Protein AF-A0A6I5X1I8-F1 (afdb_monomer_lite)

Secondary structure (DSSP, 8-state):
--TTHHHHHHHHHHHHHHHHHHHHHHHHHTT--HHHHHHHHHHHHHHHHHHHHHHHT-SS-SS-HHHHHHHHHHHHHHHHHHHHHHHHHHHHHHTTS--HHHHHHHHHHHSS---HHHHHHHHHHHHHHHHHHHHHHHHHHHHHHSS----

Foldseek 3Di:
DPPVVVVVLVVLLVVLLVQLLVQLLVVVVVVDQLLVSQLVSNVSSLVSSVVVCVVPPQPDAPDDPVQLVVLSVVVCVVLSNVLSVQLRVQLVVLVVDPCVVVQVVCCVVPVDRDDSSSVSSVVSCVVRVVVSSVVSVVSCCCSGVVDPPPD

pLDDT: mean 83.46, std 15.43, range [32.34, 98.0]

Structure (mmCIF, N/CA/C/O backbone):
data_AF-A0A6I5X1I8-F1
#
_entry.id   AF-A0A6I5X1I8-F1
#
loop_
_atom_site.group_PDB
_atom_site.id
_atom_site.type_symbol
_atom_site.label_atom_id
_atom_site.label_alt_id
_atom_site.label_comp_id
_atom_site.label_asym_id
_atom_site.label_entity_id
_atom_site.label_seq_id
_atom_site.pdbx_PDB_ins_code
_atom_site.Cartn_x
_atom_site.Cartn_y
_atom_site.Cartn_z
_atom_site.occupancy
_atom_site.B_iso_or_equiv
_atom_site.auth_seq_id
_atom_site.auth_comp_id
_atom_site.auth_asym_id
_atom_site.auth_atom_id
_atom_site.pdbx_PDB_model_num
ATOM 1 N N . MET A 1 1 ? -9.952 15.234 17.870 1.00 49.00 1 MET A N 1
ATOM 2 C CA . MET A 1 1 ? -8.704 14.831 18.556 1.00 49.00 1 MET A CA 1
ATOM 3 C C . MET A 1 1 ? -8.036 16.069 19.120 1.00 49.00 1 MET A C 1
ATOM 5 O O . MET A 1 1 ? -7.927 17.035 18.386 1.00 49.00 1 MET A O 1
ATOM 9 N N . SER A 1 2 ? -7.560 16.071 20.373 1.00 43.44 2 SER A N 1
ATOM 10 C CA . SER A 1 2 ? -6.637 17.140 20.788 1.00 43.44 2 SER A CA 1
ATOM 11 C C . SER A 1 2 ? -5.445 17.157 19.821 1.00 43.44 2 SER A C 1
ATOM 13 O O . SER A 1 2 ? -4.984 16.087 19.419 1.00 43.44 2 SER A O 1
ATOM 15 N N . LEU A 1 3 ? -4.954 18.341 19.440 1.00 48.25 3 LEU A N 1
ATOM 16 C CA . LEU A 1 3 ? -3.858 18.544 18.472 1.00 48.25 3 LEU A CA 1
ATOM 17 C C . LEU A 1 3 ? -2.617 17.655 18.712 1.00 48.25 3 LEU A C 1
ATOM 19 O O . LEU A 1 3 ? -1.883 17.353 17.780 1.00 48.25 3 LEU A O 1
ATOM 23 N N . LEU A 1 4 ? -2.421 17.163 19.938 1.00 53.09 4 LEU A N 1
ATOM 24 C CA . LEU A 1 4 ? -1.350 16.241 20.338 1.00 53.09 4 LEU A CA 1
ATOM 25 C C . LEU A 1 4 ? -1.544 14.774 19.899 1.00 53.09 4 LEU A C 1
ATOM 27 O O . LEU A 1 4 ? -0.569 14.032 19.827 1.00 53.09 4 LEU A O 1
ATOM 31 N N . LYS A 1 5 ? -2.770 14.326 19.591 1.00 60.47 5 LYS A N 1
ATOM 32 C CA . LYS A 1 5 ? -3.053 12.934 19.179 1.00 60.47 5 LYS A CA 1
ATOM 33 C C . LYS A 1 5 ? -2.870 12.695 17.677 1.00 60.47 5 LYS A C 1
ATOM 35 O O . LYS A 1 5 ? -2.594 11.568 17.274 1.00 60.47 5 LYS A O 1
ATOM 40 N N . LEU A 1 6 ? -3.010 13.741 16.858 1.00 62.41 6 LEU A N 1
ATOM 41 C CA . LEU A 1 6 ? -2.833 13.691 15.399 1.00 62.41 6 LEU A CA 1
ATOM 42 C C . LEU A 1 6 ? -1.407 13.264 15.001 1.00 62.41 6 LEU A C 1
ATOM 44 O O . LEU A 1 6 ? -1.282 12.300 14.252 1.00 62.41 6 LEU A O 1
ATOM 48 N N . PRO A 1 7 ? -0.333 13.865 15.554 1.00 64.69 7 PRO A N 1
ATOM 49 C CA . PRO A 1 7 ? 1.040 13.457 15.257 1.00 64.69 7 PRO A CA 1
ATOM 50 C C . PRO A 1 7 ? 1.327 12.003 15.641 1.00 64.69 7 PRO A C 1
ATOM 52 O O . PRO A 1 7 ? 1.961 11.281 14.879 1.00 64.69 7 PRO A O 1
ATOM 55 N N . ALA A 1 8 ? 0.823 11.551 16.794 1.00 66.69 8 ALA A N 1
ATOM 56 C CA . ALA A 1 8 ? 0.998 10.173 17.249 1.00 66.69 8 ALA A CA 1
ATOM 57 C C . ALA A 1 8 ? 0.296 9.169 16.320 1.00 66.69 8 ALA A C 1
ATOM 59 O O . ALA A 1 8 ? 0.872 8.138 15.979 1.00 66.69 8 ALA A O 1
ATOM 60 N N . PHE A 1 9 ? -0.919 9.485 15.859 1.00 68.81 9 PHE A N 1
ATOM 61 C CA . PHE A 1 9 ? -1.633 8.659 14.885 1.00 68.81 9 PHE A CA 1
ATOM 62 C C . PHE A 1 9 ? -0.924 8.628 13.523 1.00 68.81 9 PHE A C 1
ATOM 64 O O . PHE A 1 9 ? -0.793 7.559 12.926 1.00 68.81 9 PHE A O 1
ATOM 71 N N . THR A 1 10 ? -0.433 9.775 13.047 1.00 73.06 10 THR A N 1
ATOM 72 C CA . THR A 1 10 ? 0.323 9.870 11.792 1.00 73.06 10 THR A CA 1
ATOM 73 C C . THR A 1 10 ? 1.620 9.070 11.860 1.00 73.06 10 THR A C 1
ATOM 75 O O . THR A 1 10 ? 1.916 8.325 10.932 1.00 73.06 10 THR A O 1
ATOM 78 N N . LEU A 1 11 ? 2.363 9.152 12.969 1.00 77.38 11 LEU A N 1
ATOM 79 C CA . LEU A 1 11 ? 3.586 8.371 13.178 1.00 77.38 11 LEU A CA 1
ATOM 80 C C . LEU A 1 11 ? 3.302 6.865 13.201 1.00 77.38 11 LEU A C 1
ATOM 82 O O . LEU A 1 11 ? 3.971 6.103 12.508 1.00 77.38 11 LEU A O 1
ATOM 86 N N . LEU A 1 12 ? 2.277 6.435 13.941 1.00 78.12 12 LEU A N 1
ATOM 87 C CA . LEU A 1 12 ? 1.870 5.027 13.992 1.00 78.12 12 LEU A CA 1
ATOM 88 C C . LEU A 1 12 ? 1.415 4.502 12.627 1.00 78.12 12 LEU A C 1
ATOM 90 O O . LEU A 1 12 ? 1.788 3.397 12.233 1.00 78.12 12 LEU A O 1
ATOM 94 N N . SER A 1 13 ? 0.655 5.307 11.887 1.00 78.38 13 SER A N 1
ATOM 95 C CA . SER A 1 13 ? 0.229 4.972 10.527 1.00 78.38 13 SER A CA 1
ATOM 96 C C . SER A 1 13 ? 1.410 4.940 9.557 1.00 78.38 13 SER A C 1
ATOM 98 O O . SER A 1 13 ? 1.442 4.084 8.680 1.00 78.38 13 SER A O 1
ATOM 100 N N . GLY A 1 14 ? 2.406 5.812 9.740 1.00 85.31 14 GLY A N 1
ATOM 101 C CA . GLY A 1 14 ? 3.651 5.804 8.974 1.00 85.31 14 GLY A CA 1
ATOM 102 C C . GLY A 1 14 ? 4.462 4.524 9.184 1.00 85.31 14 GLY A C 1
ATOM 103 O O . GLY A 1 14 ? 4.928 3.935 8.216 1.00 85.31 14 GLY A O 1
ATOM 104 N N . ILE A 1 15 ? 4.560 4.028 10.422 1.00 89.88 15 ILE A N 1
ATOM 105 C CA . ILE A 1 15 ? 5.209 2.736 10.708 1.00 89.88 15 ILE A CA 1
ATOM 106 C C . ILE A 1 15 ? 4.437 1.588 10.051 1.00 89.88 15 ILE A C 1
ATOM 108 O O . ILE A 1 15 ? 5.041 0.742 9.393 1.00 89.88 15 ILE A O 1
ATOM 112 N N . GLY A 1 16 ? 3.106 1.575 10.190 1.00 90.62 16 GLY A N 1
ATOM 113 C CA . GLY A 1 16 ? 2.255 0.593 9.516 1.00 90.62 16 GLY A CA 1
ATOM 114 C C . GLY A 1 16 ? 2.451 0.609 7.999 1.00 90.62 16 GLY A C 1
ATOM 115 O O . GLY A 1 16 ? 2.568 -0.445 7.382 1.00 90.62 16 GLY A O 1
ATOM 116 N N . TRP A 1 17 ? 2.575 1.798 7.409 1.00 90.12 17 TRP A N 1
ATOM 117 C CA . TRP A 1 17 ? 2.859 1.961 5.989 1.00 90.12 17 TRP A CA 1
ATOM 118 C C . TRP A 1 17 ? 4.235 1.422 5.591 1.00 90.12 17 TRP A C 1
ATOM 120 O O . TRP A 1 17 ? 4.330 0.712 4.598 1.00 90.12 17 TRP A O 1
ATOM 130 N N . CYS A 1 18 ? 5.287 1.669 6.375 1.00 93.00 18 CYS A N 1
ATOM 131 C CA . CYS A 1 18 ? 6.601 1.077 6.112 1.00 93.00 18 CYS A CA 1
ATOM 132 C C . CYS A 1 18 ? 6.547 -0.460 6.128 1.00 93.00 18 CYS A C 1
ATOM 134 O O . CYS A 1 18 ? 7.115 -1.101 5.246 1.00 93.00 18 CYS A O 1
ATOM 136 N N . ILE A 1 19 ? 5.833 -1.053 7.093 1.00 94.25 19 ILE A N 1
ATOM 137 C CA . ILE A 1 19 ? 5.628 -2.510 7.168 1.00 94.25 19 ILE A CA 1
ATOM 138 C C . ILE A 1 19 ? 4.896 -3.014 5.917 1.00 94.25 19 ILE A C 1
ATOM 140 O O . ILE A 1 19 ? 5.353 -3.962 5.278 1.00 94.25 19 ILE A O 1
ATOM 144 N N . ASP A 1 20 ? 3.794 -2.358 5.542 1.00 95.19 20 ASP A N 1
ATOM 145 C CA . ASP A 1 20 ? 3.022 -2.670 4.334 1.00 95.19 20 ASP A CA 1
ATOM 146 C C . ASP A 1 20 ? 3.902 -2.620 3.077 1.00 95.19 20 ASP A C 1
ATOM 148 O O . ASP A 1 20 ? 3.915 -3.547 2.270 1.00 95.19 20 ASP A O 1
ATOM 152 N N . PHE A 1 21 ? 4.684 -1.554 2.928 1.00 95.00 21 PHE A N 1
ATOM 153 C CA . PHE A 1 21 ? 5.508 -1.311 1.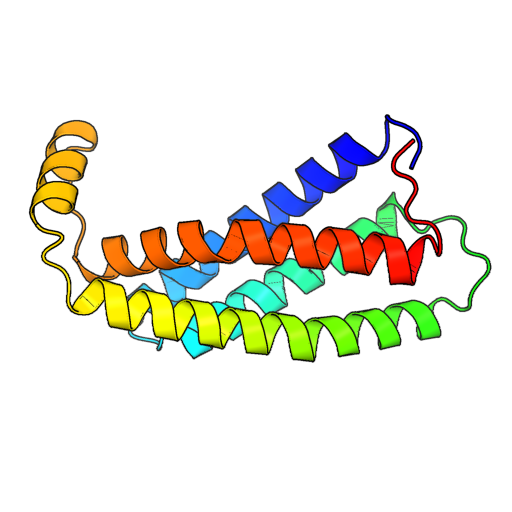751 1.00 95.00 21 PHE A CA 1
ATOM 154 C C . PHE A 1 21 ? 6.617 -2.358 1.591 1.00 95.00 21 PHE A C 1
ATOM 156 O O . PHE A 1 21 ? 6.880 -2.818 0.477 1.00 95.00 21 PHE A O 1
ATOM 163 N N . VAL A 1 22 ? 7.241 -2.764 2.701 1.00 96.19 22 VAL A N 1
ATOM 164 C CA . VAL A 1 22 ? 8.288 -3.794 2.712 1.00 96.19 22 VAL A CA 1
ATOM 165 C C . VAL A 1 22 ? 7.707 -5.165 2.376 1.00 96.19 22 VAL A C 1
ATOM 167 O O . VAL A 1 22 ? 8.211 -5.826 1.469 1.00 96.19 22 VAL A O 1
ATOM 170 N N . ILE A 1 23 ? 6.631 -5.585 3.052 1.00 97.62 23 ILE A N 1
ATOM 171 C CA . ILE A 1 23 ? 6.015 -6.901 2.814 1.00 97.62 23 ILE A CA 1
ATOM 172 C C . ILE A 1 23 ? 5.480 -6.989 1.384 1.00 97.62 23 ILE A C 1
ATOM 174 O O . ILE A 1 23 ? 5.684 -7.997 0.714 1.00 97.62 23 ILE A O 1
ATOM 178 N N . PHE A 1 24 ? 4.839 -5.927 0.894 1.00 97.94 24 PHE A N 1
ATOM 179 C CA . PHE A 1 24 ? 4.322 -5.879 -0.467 1.00 97.94 24 PHE A CA 1
ATOM 180 C C . PHE A 1 24 ? 5.418 -6.111 -1.507 1.00 97.94 24 PHE A C 1
ATOM 182 O O . PHE A 1 24 ? 5.289 -6.996 -2.349 1.00 97.94 24 PHE A O 1
ATOM 189 N N . ASN A 1 25 ? 6.501 -5.332 -1.442 1.00 96.31 25 ASN A N 1
ATOM 190 C CA . ASN A 1 25 ? 7.592 -5.452 -2.404 1.00 96.31 25 ASN A CA 1
ATOM 191 C C . ASN A 1 25 ? 8.312 -6.797 -2.282 1.00 96.31 25 ASN A C 1
ATOM 193 O O . ASN A 1 25 ? 8.709 -7.358 -3.298 1.00 96.31 25 ASN A O 1
ATOM 197 N N . TYR A 1 26 ? 8.434 -7.336 -1.066 1.00 97.00 26 TYR A N 1
ATOM 198 C CA . TYR A 1 26 ? 8.980 -8.671 -0.854 1.00 97.00 26 TYR A CA 1
ATOM 199 C C . TYR A 1 26 ? 8.127 -9.753 -1.532 1.00 97.00 26 TYR A C 1
ATOM 201 O O . TYR A 1 26 ? 8.664 -10.578 -2.261 1.00 97.00 26 TYR A O 1
ATOM 209 N N . LEU A 1 27 ? 6.801 -9.721 -1.364 1.00 97.56 27 LEU A N 1
ATOM 210 C CA . LEU A 1 27 ? 5.898 -10.693 -1.991 1.00 97.56 27 LEU A CA 1
ATOM 211 C C . LEU A 1 27 ? 5.868 -10.560 -3.519 1.00 97.56 27 LEU A C 1
ATOM 213 O O . LEU A 1 27 ? 5.877 -11.571 -4.215 1.00 97.56 27 LEU A O 1
ATOM 217 N N . VAL A 1 28 ? 5.891 -9.335 -4.049 1.00 97.12 28 VAL A N 1
ATOM 218 C CA . VAL A 1 28 ? 6.000 -9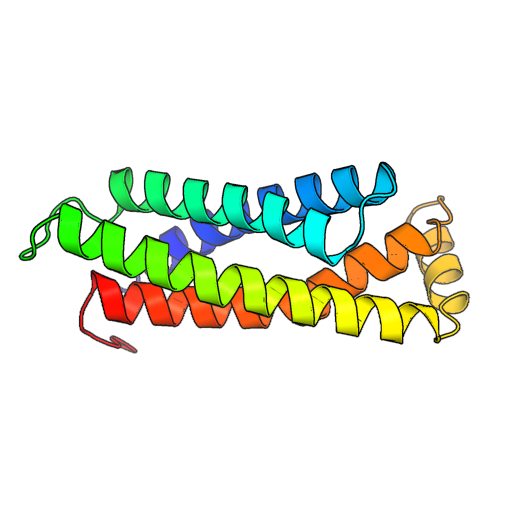.104 -5.499 1.00 97.12 28 VAL A CA 1
ATOM 219 C C . VAL A 1 28 ? 7.329 -9.633 -6.047 1.00 97.12 28 VAL A C 1
ATOM 221 O O . VAL A 1 28 ? 7.354 -10.195 -7.135 1.00 97.12 28 VAL A O 1
ATOM 224 N N . ALA A 1 29 ? 8.428 -9.503 -5.298 1.00 94.81 29 ALA A N 1
ATOM 225 C CA . ALA A 1 29 ? 9.721 -10.068 -5.687 1.00 94.81 29 ALA A CA 1
ATOM 226 C C . ALA A 1 29 ? 9.745 -11.611 -5.676 1.00 94.81 29 ALA A C 1
ATOM 228 O O . ALA A 1 29 ? 10.642 -12.198 -6.272 1.00 94.81 29 ALA A O 1
ATOM 229 N N . LEU A 1 30 ? 8.771 -12.256 -5.023 1.00 96.31 30 LEU A N 1
ATOM 230 C CA . LEU A 1 30 ? 8.519 -13.702 -5.077 1.00 96.31 30 LEU A CA 1
ATOM 231 C C . LEU A 1 30 ? 7.494 -14.085 -6.165 1.00 96.31 30 LEU A C 1
ATOM 233 O O . LEU A 1 30 ? 6.887 -15.151 -6.089 1.00 96.31 30 LEU A O 1
ATOM 237 N N . ASP A 1 31 ? 7.261 -13.205 -7.143 1.00 95.12 31 ASP A N 1
ATOM 238 C CA . ASP A 1 31 ? 6.329 -13.388 -8.265 1.00 95.12 31 ASP A CA 1
ATOM 239 C C . ASP A 1 31 ? 4.847 -13.552 -7.863 1.00 95.12 31 ASP A C 1
ATOM 241 O O . ASP A 1 31 ? 4.015 -14.030 -8.641 1.00 95.12 31 ASP A O 1
ATOM 245 N N . HIS A 1 32 ? 4.457 -13.112 -6.661 1.00 97.06 32 HIS A N 1
ATOM 246 C CA . HIS A 1 32 ? 3.041 -13.017 -6.307 1.00 97.06 32 HIS A CA 1
ATOM 247 C C . HIS A 1 32 ? 2.363 -11.828 -7.002 1.00 97.06 32 HIS A C 1
ATOM 249 O O . HIS A 1 32 ? 2.922 -10.736 -7.115 1.00 97.06 32 HIS A O 1
ATOM 255 N N . THR A 1 33 ? 1.096 -12.014 -7.394 1.00 97.38 33 THR A N 1
ATOM 256 C CA . THR A 1 33 ? 0.278 -10.951 -8.009 1.00 97.38 33 THR A CA 1
ATOM 257 C C . THR A 1 33 ? 0.208 -9.696 -7.134 1.00 97.38 33 THR A C 1
ATOM 259 O O . THR A 1 33 ? 0.143 -9.795 -5.906 1.00 97.38 33 THR A O 1
ATOM 262 N N . TYR A 1 34 ? 0.131 -8.513 -7.752 1.00 97.31 34 TYR A N 1
ATOM 263 C CA . TYR A 1 34 ? 0.006 -7.245 -7.023 1.00 97.31 34 TYR A CA 1
ATOM 264 C C . TYR A 1 34 ? -1.212 -7.226 -6.091 1.00 97.31 34 TYR A C 1
ATOM 266 O O . TYR A 1 34 ? -1.121 -6.725 -4.971 1.00 97.31 34 TYR A O 1
ATOM 274 N N . PHE A 1 35 ? -2.327 -7.829 -6.516 1.00 98.00 35 PHE A N 1
ATOM 275 C CA . PHE A 1 35 ? -3.510 -8.001 -5.677 1.00 98.00 35 PHE A CA 1
ATOM 276 C C . PHE A 1 35 ? -3.206 -8.789 -4.395 1.00 98.00 35 PHE A C 1
ATOM 278 O O . PHE A 1 35 ? -3.433 -8.281 -3.298 1.00 98.00 35 PHE A O 1
ATOM 285 N N . ALA A 1 36 ? -2.681 -10.015 -4.516 1.00 97.50 36 ALA A N 1
ATOM 286 C CA . ALA A 1 36 ? -2.427 -10.881 -3.364 1.00 97.50 36 ALA A CA 1
ATOM 287 C C . ALA A 1 36 ? -1.358 -10.289 -2.436 1.00 97.50 36 ALA A C 1
ATOM 289 O O . ALA A 1 36 ? -1.529 -10.282 -1.216 1.00 97.50 36 ALA A O 1
ATOM 290 N N . SER A 1 37 ? -0.296 -9.731 -3.020 1.00 97.88 37 SER A N 1
ATOM 291 C CA . SER A 1 37 ? 0.771 -9.059 -2.284 1.00 97.88 37 SER A CA 1
ATOM 292 C C . SER A 1 37 ? 0.225 -7.897 -1.457 1.00 97.88 37 SER A C 1
ATOM 294 O O . SER A 1 37 ? 0.536 -7.801 -0.272 1.00 97.88 37 SER A O 1
ATOM 296 N N . ASN A 1 38 ? -0.630 -7.045 -2.043 1.00 97.69 38 ASN A N 1
ATOM 297 C CA . ASN A 1 38 ? -1.229 -5.916 -1.329 1.00 97.69 38 ASN A CA 1
ATOM 298 C C . ASN A 1 38 ? -2.234 -6.374 -0.268 1.00 97.69 38 ASN A C 1
ATOM 300 O O . ASN A 1 38 ? -2.287 -5.788 0.808 1.00 97.69 38 ASN A O 1
ATOM 304 N N . LEU A 1 39 ? -3.014 -7.418 -0.554 1.00 97.31 39 LEU A N 1
ATOM 305 C CA . LEU A 1 39 ? -3.995 -7.967 0.378 1.00 97.31 39 LEU A CA 1
ATOM 306 C C . LEU A 1 39 ? -3.319 -8.439 1.671 1.00 97.31 39 LEU A C 1
ATOM 308 O O . LEU A 1 39 ? -3.755 -8.075 2.762 1.00 97.31 39 LEU A O 1
ATOM 312 N N . VAL A 1 40 ? -2.228 -9.202 1.549 1.00 97.56 40 VAL A N 1
ATOM 313 C CA . VAL A 1 40 ? -1.464 -9.711 2.697 1.00 97.56 40 VAL A CA 1
ATOM 314 C C . VAL A 1 40 ? -0.745 -8.577 3.422 1.00 97.56 40 VAL A C 1
ATOM 316 O O . VAL A 1 40 ? -0.870 -8.450 4.641 1.00 97.56 40 VAL A O 1
ATOM 319 N N . SER A 1 41 ? -0.014 -7.733 2.692 1.00 97.06 41 SER A N 1
ATOM 320 C CA . SER A 1 41 ? 0.796 -6.676 3.299 1.00 97.06 41 SER A CA 1
ATOM 321 C C . SER A 1 41 ? -0.061 -5.649 4.047 1.00 97.06 41 SER A C 1
ATOM 323 O O . SER A 1 41 ? 0.233 -5.307 5.196 1.00 97.06 41 SER A O 1
ATOM 325 N N . ALA A 1 42 ? -1.179 -5.231 3.448 1.00 94.62 42 ALA A N 1
ATOM 326 C CA . ALA A 1 42 ? -2.080 -4.264 4.053 1.00 94.62 42 ALA A CA 1
ATOM 327 C C . ALA A 1 42 ? -2.822 -4.875 5.245 1.00 94.62 42 ALA A C 1
ATOM 329 O O . ALA A 1 42 ? -2.963 -4.198 6.259 1.00 94.62 42 ALA A O 1
ATOM 330 N N . ALA A 1 43 ? -3.225 -6.153 5.184 1.00 93.25 43 ALA A N 1
ATOM 331 C CA . ALA A 1 43 ? -3.832 -6.850 6.321 1.00 93.25 43 ALA A CA 1
ATOM 332 C C . ALA A 1 43 ? -2.900 -6.891 7.546 1.00 93.25 43 ALA A C 1
ATOM 334 O O . ALA A 1 43 ? -3.345 -6.653 8.674 1.00 93.25 43 ALA A O 1
ATOM 335 N N . VAL A 1 44 ? -1.601 -7.133 7.337 1.00 94.44 44 VAL A N 1
ATOM 336 C CA . VAL A 1 44 ? -0.596 -7.090 8.411 1.00 94.44 44 VAL A CA 1
ATOM 337 C C . VAL A 1 44 ? -0.481 -5.676 8.985 1.00 94.44 44 VAL A C 1
ATOM 339 O O . VAL A 1 44 ? -0.546 -5.494 10.203 1.00 94.44 44 VAL A O 1
ATOM 342 N N . ALA A 1 45 ? -0.376 -4.661 8.127 1.00 92.25 45 ALA A N 1
ATOM 343 C CA . ALA A 1 45 ? -0.224 -3.275 8.557 1.00 92.25 45 ALA A CA 1
ATOM 344 C C . ALA A 1 45 ? -1.438 -2.736 9.326 1.00 92.25 45 ALA A C 1
ATOM 346 O O . ALA A 1 45 ? -1.276 -2.132 10.388 1.00 92.25 45 ALA A O 1
ATOM 347 N N . VAL A 1 46 ? -2.662 -2.982 8.851 1.00 87.62 46 VAL A N 1
ATOM 348 C CA . VAL A 1 46 ? -3.874 -2.522 9.550 1.00 87.62 46 VAL A CA 1
ATOM 349 C C . VAL A 1 46 ? -4.085 -3.262 10.869 1.00 87.62 46 VAL A C 1
ATOM 351 O O . VAL A 1 46 ? -4.540 -2.663 11.843 1.00 87.62 46 VAL A O 1
ATOM 354 N N . SER A 1 47 ? -3.675 -4.533 10.952 1.00 87.62 47 SER A N 1
ATOM 355 C CA . SER A 1 47 ? -3.669 -5.287 12.211 1.00 87.62 47 SER A CA 1
ATOM 356 C C . SER A 1 47 ? -2.689 -4.680 13.217 1.00 87.62 47 SER A C 1
ATOM 358 O O . SER A 1 47 ? -3.038 -4.488 14.383 1.00 87.62 47 SER A O 1
ATOM 360 N N . PHE A 1 48 ? -1.487 -4.305 12.769 1.00 88.38 48 PHE A N 1
ATOM 361 C CA . PHE A 1 48 ? -0.510 -3.596 13.597 1.00 88.38 48 PHE A CA 1
ATOM 362 C C . PHE A 1 48 ? -1.054 -2.254 14.106 1.00 88.38 48 PHE A C 1
ATOM 364 O O . PHE A 1 48 ? -0.958 -1.963 15.304 1.00 88.38 48 PHE A O 1
ATOM 371 N N . VAL A 1 49 ? -1.670 -1.455 13.227 1.00 82.44 49 VAL A N 1
ATOM 372 C CA . VAL A 1 49 ? -2.271 -0.165 13.601 1.00 82.44 49 VAL A CA 1
ATOM 373 C C . VAL A 1 49 ? -3.392 -0.371 14.615 1.00 82.44 49 VAL A C 1
ATOM 375 O O . VAL A 1 49 ? -3.423 0.338 15.616 1.00 82.44 49 VAL A O 1
ATOM 378 N N . LEU A 1 50 ? -4.261 -1.369 14.431 1.00 78.31 50 LEU A N 1
ATOM 379 C CA . LEU A 1 50 ? -5.328 -1.688 15.381 1.00 78.31 50 LEU A CA 1
ATOM 380 C C . LEU A 1 50 ? -4.783 -2.056 16.764 1.00 78.31 50 LEU A C 1
ATOM 382 O O . LEU A 1 50 ? -5.249 -1.523 17.770 1.00 78.31 50 LEU A O 1
ATOM 386 N N . ILE A 1 51 ? -3.805 -2.964 16.827 1.00 78.81 51 ILE A N 1
ATOM 387 C CA . ILE A 1 51 ? -3.217 -3.426 18.092 1.00 78.81 51 ILE A CA 1
ATOM 388 C C . ILE A 1 51 ? -2.525 -2.265 18.811 1.00 78.81 51 ILE A C 1
ATOM 390 O O . ILE A 1 51 ? -2.693 -2.089 20.021 1.00 78.81 51 ILE A O 1
ATOM 394 N N . THR A 1 52 ? -1.790 -1.439 18.070 1.00 76.75 52 THR A N 1
ATOM 395 C CA . THR A 1 52 ? -1.036 -0.330 18.658 1.00 76.75 52 THR A CA 1
ATOM 396 C C . THR A 1 52 ? -1.951 0.823 19.072 1.00 76.75 52 THR A C 1
ATOM 398 O O . THR A 1 52 ? -1.837 1.328 20.191 1.00 76.75 52 THR A O 1
ATOM 401 N N . ALA A 1 53 ? -2.933 1.181 18.238 1.00 68.06 53 ALA A N 1
ATOM 402 C CA . ALA A 1 53 ? -3.969 2.155 18.581 1.00 68.06 53 ALA A CA 1
ATOM 403 C C . ALA A 1 53 ? -4.797 1.689 19.788 1.00 68.06 53 ALA A C 1
ATOM 405 O O . ALA A 1 53 ? -5.106 2.491 20.670 1.00 68.06 53 ALA A O 1
ATOM 406 N N . ARG A 1 54 ? -5.071 0.384 19.908 1.00 67.81 54 ARG A N 1
ATOM 407 C CA . ARG A 1 54 ? -5.705 -0.200 21.098 1.00 67.81 54 ARG A CA 1
ATOM 408 C C . ARG A 1 54 ? -4.896 0.039 22.366 1.00 67.81 54 ARG A C 1
ATOM 410 O O . ARG A 1 54 ? -5.486 0.363 23.392 1.00 67.81 54 ARG A O 1
ATOM 417 N N . HIS A 1 55 ? -3.577 -0.121 22.316 1.00 64.31 55 HIS A N 1
ATOM 418 C CA . HIS A 1 55 ? -2.739 -0.009 23.508 1.00 64.31 55 HIS A CA 1
ATOM 419 C C . HIS A 1 55 ? -2.474 1.453 23.924 1.00 64.31 55 HIS A C 1
ATOM 421 O O . HIS A 1 55 ? -2.334 1.728 25.113 1.00 64.31 55 HIS A O 1
ATOM 427 N N . TRP A 1 56 ? -2.468 2.398 22.973 1.00 59.00 56 TRP A N 1
ATOM 428 C CA . TRP A 1 56 ? -2.090 3.799 23.229 1.00 59.00 56 TRP A CA 1
ATOM 429 C C . TRP A 1 56 ? -3.250 4.807 23.177 1.00 59.00 56 TRP A C 1
ATOM 431 O O . TRP A 1 56 ? -3.233 5.793 23.912 1.00 59.00 56 TRP A O 1
ATOM 441 N N . ILE A 1 57 ? -4.265 4.590 22.333 1.00 55.19 57 ILE A N 1
ATOM 442 C CA . ILE A 1 57 ? -5.314 5.584 22.027 1.00 55.19 57 ILE A CA 1
ATOM 443 C C . ILE A 1 57 ? -6.650 5.233 22.706 1.00 55.19 57 ILE A C 1
ATOM 445 O O . ILE A 1 57 ? -7.366 6.136 23.148 1.00 55.19 57 ILE A O 1
ATOM 449 N N . PHE A 1 58 ? -6.980 3.945 22.862 1.00 54.22 58 PHE A N 1
ATOM 450 C CA . PHE A 1 58 ? -8.328 3.494 23.255 1.00 54.22 58 PHE A CA 1
ATOM 451 C C . PHE A 1 58 ? -8.544 3.217 24.751 1.00 54.22 58 PHE A C 1
ATOM 453 O O . PHE A 1 58 ? -9.442 2.469 25.130 1.00 54.22 58 PHE A O 1
ATOM 460 N N . ARG A 1 59 ? -7.762 3.848 25.634 1.00 53.75 59 ARG A N 1
ATOM 461 C CA . ARG A 1 59 ? -7.829 3.580 27.084 1.00 53.75 59 ARG A CA 1
ATOM 4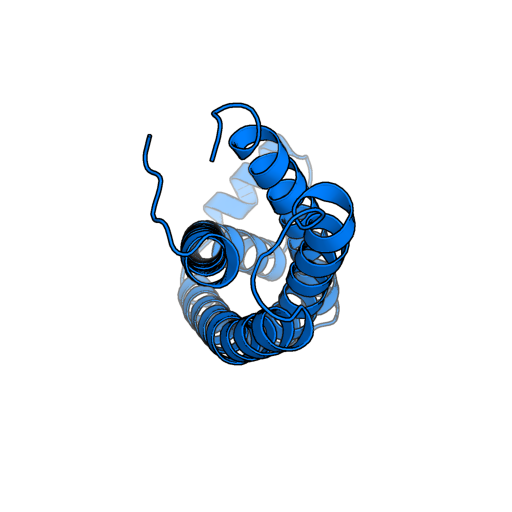62 C C . ARG A 1 59 ? -9.148 4.022 27.754 1.00 53.75 59 ARG A C 1
ATOM 464 O O . ARG A 1 59 ? -9.452 3.517 28.825 1.00 53.75 59 ARG A O 1
ATOM 471 N N . ASN A 1 60 ? -9.946 4.894 27.119 1.00 51.62 60 ASN A N 1
ATOM 472 C CA . ASN A 1 60 ? -11.179 5.476 27.682 1.00 51.62 60 ASN A CA 1
ATOM 473 C C . ASN A 1 60 ? -12.333 5.500 26.654 1.00 51.62 60 ASN A C 1
ATOM 475 O O . ASN A 1 60 ? -12.503 6.516 25.977 1.00 51.62 60 ASN A O 1
ATOM 479 N N . HIS A 1 61 ? -13.100 4.418 26.465 1.00 54.19 61 HIS A N 1
ATOM 480 C CA . HIS A 1 61 ? -14.236 4.382 25.517 1.00 54.19 61 HIS A CA 1
ATOM 481 C C . HIS A 1 61 ? -15.556 4.006 26.194 1.00 54.19 61 HIS A C 1
ATOM 483 O O . HIS A 1 61 ? -15.577 3.206 27.121 1.00 54.19 61 HIS A O 1
ATOM 489 N N . VAL A 1 62 ? -16.648 4.607 25.704 1.00 52.41 62 VAL A N 1
ATOM 490 C CA . VAL A 1 62 ? -18.025 4.462 26.220 1.00 52.41 62 VAL A CA 1
ATOM 491 C C . VAL A 1 62 ? -18.759 3.264 25.583 1.00 52.41 62 VAL A C 1
ATOM 493 O O . VAL A 1 62 ? -19.703 2.742 26.167 1.00 52.41 62 VAL A O 1
ATOM 496 N N . GLU A 1 63 ? -18.331 2.797 24.400 1.00 62.97 63 GLU A N 1
ATOM 497 C CA . GLU A 1 63 ? -18.862 1.587 23.744 1.00 62.97 63 GLU A CA 1
ATOM 498 C C . GLU A 1 63 ? -18.115 0.313 24.167 1.00 62.97 63 GLU A C 1
ATOM 500 O O . GLU A 1 63 ? -16.935 0.344 24.519 1.00 62.97 63 GLU A O 1
ATOM 505 N N . SER A 1 64 ? -18.791 -0.838 24.052 1.00 70.88 64 SER A N 1
ATOM 506 C CA . SER A 1 64 ? -18.149 -2.142 24.237 1.00 70.88 64 SER A CA 1
ATOM 507 C C . SER A 1 64 ? -17.007 -2.342 23.230 1.00 70.88 64 SER A C 1
ATOM 509 O O . SER A 1 64 ? -17.177 -2.186 22.018 1.00 70.88 64 SER A O 1
ATOM 511 N N . LEU A 1 65 ? -15.834 -2.727 23.739 1.00 69.44 65 LEU A N 1
ATOM 512 C CA . LEU A 1 65 ? -14.610 -2.933 22.955 1.00 69.44 65 LEU A CA 1
ATOM 513 C C . LEU A 1 65 ? -14.826 -3.875 21.756 1.00 69.44 65 LEU A C 1
ATOM 515 O O . LEU A 1 65 ? -14.296 -3.640 20.672 1.00 69.44 65 LEU A O 1
ATOM 519 N N . HIS A 1 66 ? -15.644 -4.915 21.937 1.00 76.69 66 HIS A N 1
ATOM 520 C CA . HIS A 1 66 ? 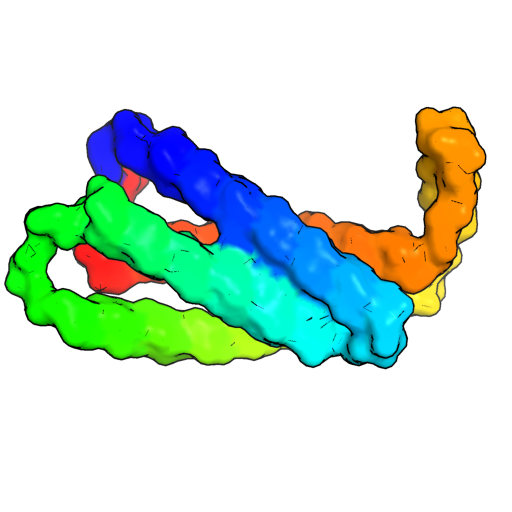-15.974 -5.879 20.888 1.00 76.69 66 HIS A CA 1
ATOM 521 C C . HIS A 1 66 ? -16.676 -5.230 19.688 1.00 76.69 66 HIS A C 1
ATOM 523 O O . HIS A 1 66 ? -16.333 -5.538 18.549 1.00 76.69 66 HIS A O 1
ATOM 529 N N . GLY A 1 67 ? -17.610 -4.301 19.920 1.00 80.25 67 GLY A N 1
ATOM 530 C CA . GLY A 1 67 ? -18.349 -3.639 18.843 1.00 80.25 67 GLY A CA 1
ATOM 531 C C . GLY A 1 67 ? -17.452 -2.790 17.941 1.00 80.25 67 GLY A C 1
ATOM 532 O O . GLY A 1 67 ? -17.597 -2.822 16.720 1.00 80.25 67 GLY A O 1
ATOM 533 N N . VAL A 1 68 ? -16.485 -2.080 18.527 1.00 76.25 68 VAL A N 1
ATOM 534 C CA . VAL A 1 68 ? -15.508 -1.268 17.781 1.00 76.25 68 VAL A CA 1
ATOM 535 C C . VAL A 1 68 ? -14.590 -2.156 16.942 1.00 76.25 68 VAL A C 1
ATOM 537 O O . VAL A 1 68 ? -14.385 -1.881 15.761 1.00 76.25 68 VAL A O 1
ATOM 540 N N . VAL A 1 69 ? -14.089 -3.255 17.519 1.00 81.50 69 VAL A N 1
ATOM 541 C CA . VAL A 1 69 ? -13.222 -4.206 16.806 1.00 81.50 69 VAL A CA 1
ATOM 542 C C . VAL A 1 69 ? -13.956 -4.846 15.629 1.00 81.50 69 VAL A C 1
ATOM 544 O O . VAL A 1 69 ? -13.405 -4.876 14.534 1.00 81.50 69 VAL A O 1
ATOM 547 N N . VAL A 1 70 ? -15.202 -5.299 15.806 1.00 86.44 70 VAL A N 1
ATOM 548 C CA . VAL A 1 70 ? -15.984 -5.902 14.710 1.00 86.44 70 VAL A CA 1
ATOM 549 C C . VAL A 1 70 ? -16.210 -4.904 13.574 1.00 86.44 70 VAL A C 1
ATOM 551 O O . VAL A 1 70 ? -15.935 -5.227 12.420 1.00 86.44 70 VAL A O 1
ATOM 554 N N . LYS A 1 71 ? -16.646 -3.674 13.883 1.00 86.38 71 LYS A N 1
ATOM 555 C CA . LYS A 1 71 ? -16.827 -2.615 12.873 1.00 86.38 71 LYS A CA 1
ATOM 556 C C . LYS A 1 71 ? -15.523 -2.331 12.125 1.00 86.38 71 LYS A C 1
ATOM 558 O O . LYS A 1 71 ? -15.536 -2.205 10.904 1.00 86.38 71 LYS A O 1
ATOM 563 N N . TYR A 1 72 ? -14.403 -2.269 12.846 1.00 84.94 72 TYR A N 1
ATOM 564 C CA . TYR A 1 72 ? -13.093 -2.036 12.248 1.00 84.94 72 TYR A CA 1
ATOM 565 C C . TYR A 1 72 ? -12.654 -3.198 11.351 1.00 84.94 72 TYR A C 1
ATOM 567 O O . TYR A 1 72 ? -12.191 -2.962 10.240 1.00 84.94 72 TYR A O 1
ATOM 575 N N . VAL A 1 73 ? -12.834 -4.451 11.774 1.00 87.88 73 VAL A N 1
ATOM 576 C CA . VAL A 1 73 ? -12.506 -5.627 10.951 1.00 87.88 73 VAL A CA 1
ATOM 577 C C . VAL A 1 73 ? -13.340 -5.644 9.671 1.00 87.88 73 VAL A C 1
ATOM 579 O O . VAL A 1 73 ? -12.776 -5.796 8.592 1.00 87.88 73 VAL A O 1
ATOM 582 N N . LEU A 1 74 ? -14.655 -5.416 9.761 1.00 90.88 74 LEU A N 1
ATOM 583 C CA . LEU A 1 74 ? -15.533 -5.355 8.586 1.00 90.88 74 LEU A CA 1
ATOM 584 C C . LEU A 1 74 ? -15.107 -4.251 7.614 1.00 90.88 74 LEU A C 1
ATOM 586 O O . LEU A 1 74 ? -15.009 -4.488 6.411 1.00 90.88 74 LEU A O 1
ATOM 590 N N . TRP A 1 75 ? -14.794 -3.064 8.140 1.00 90.69 75 TRP A N 1
ATOM 591 C CA . TRP A 1 75 ? -14.238 -1.976 7.343 1.00 90.69 75 TRP A CA 1
ATOM 592 C C . TRP A 1 75 ? -12.937 -2.386 6.642 1.00 90.69 75 TRP A C 1
ATOM 594 O O . TRP A 1 75 ? -12.776 -2.126 5.450 1.00 90.69 75 TRP A O 1
ATOM 604 N N . ASN A 1 76 ? -12.015 -3.051 7.345 1.00 91.44 76 ASN A N 1
ATOM 605 C CA . ASN A 1 76 ? -10.735 -3.462 6.769 1.00 91.44 76 ASN A CA 1
ATOM 606 C C . ASN A 1 76 ? -10.889 -4.535 5.697 1.00 91.44 76 ASN A C 1
ATOM 608 O O . ASN A 1 76 ? -10.230 -4.439 4.671 1.00 91.44 76 ASN A O 1
ATOM 612 N N . VAL A 1 77 ? -11.794 -5.500 5.868 1.00 93.38 77 VAL A N 1
ATOM 613 C CA . VAL A 1 77 ? -12.075 -6.497 4.823 1.00 93.38 77 VAL A CA 1
ATOM 614 C C . VAL A 1 77 ? -12.484 -5.806 3.521 1.00 93.38 77 VAL A C 1
ATOM 616 O O . VAL A 1 77 ? -11.931 -6.110 2.465 1.00 93.38 77 VAL A O 1
ATOM 619 N N . VAL A 1 78 ? -13.396 -4.833 3.588 1.00 94.19 78 VAL A N 1
ATOM 620 C CA . VAL A 1 78 ? -13.863 -4.103 2.399 1.00 94.19 78 VAL A CA 1
ATOM 621 C C . VAL A 1 78 ? -12.769 -3.198 1.832 1.00 94.19 78 VAL A C 1
ATOM 623 O O . VAL A 1 78 ? -12.448 -3.275 0.646 1.00 94.19 78 VAL A O 1
ATOM 626 N N . SER A 1 79 ? -12.177 -2.349 2.671 1.00 93.06 79 SER A N 1
ATOM 627 C CA . SER A 1 79 ? -11.214 -1.330 2.238 1.00 93.06 79 SER A CA 1
ATOM 628 C C . SER A 1 79 ? -9.892 -1.919 1.752 1.00 93.06 79 SER A C 1
ATOM 630 O O . SER A 1 79 ? -9.387 -1.468 0.728 1.00 93.06 79 SER A O 1
ATOM 632 N N . VAL A 1 80 ? -9.352 -2.950 2.410 1.00 95.25 80 VAL A N 1
ATOM 633 C CA . VAL A 1 80 ? -8.121 -3.622 1.968 1.00 95.25 80 VAL A CA 1
ATOM 634 C C . VAL A 1 80 ? -8.357 -4.367 0.657 1.00 95.25 80 VAL A C 1
ATOM 636 O O . VAL A 1 80 ? -7.518 -4.304 -0.243 1.00 95.25 80 VAL A O 1
ATOM 639 N N . THR A 1 81 ? -9.508 -5.023 0.498 1.00 96.50 81 THR A N 1
ATOM 640 C CA . THR A 1 81 ? -9.855 -5.687 -0.768 1.00 96.50 81 THR A CA 1
ATOM 641 C C . THR A 1 81 ? -9.969 -4.667 -1.901 1.00 96.50 81 THR A C 1
ATOM 643 O O . THR A 1 81 ? -9.347 -4.840 -2.948 1.00 96.50 81 THR A O 1
ATOM 646 N N . ALA A 1 82 ? -10.687 -3.561 -1.678 1.00 96.12 82 ALA A N 1
ATOM 647 C CA . ALA A 1 82 ? -10.807 -2.479 -2.654 1.00 96.12 82 ALA A CA 1
ATOM 648 C C . ALA A 1 82 ? -9.441 -1.862 -3.000 1.00 96.12 82 ALA A C 1
ATOM 650 O O . ALA A 1 82 ? -9.110 -1.712 -4.174 1.00 96.12 82 ALA A O 1
ATOM 651 N N . ALA A 1 83 ? -8.610 -1.574 -1.994 1.00 95.75 83 ALA A N 1
ATOM 652 C CA . ALA A 1 83 ? -7.246 -1.086 -2.183 1.00 95.75 83 ALA A CA 1
ATOM 653 C C . ALA A 1 83 ? -6.404 -2.048 -3.032 1.00 95.75 83 ALA A C 1
ATOM 655 O O . ALA A 1 83 ? -5.675 -1.610 -3.916 1.00 95.75 83 ALA A O 1
ATOM 656 N N . SER A 1 84 ? -6.543 -3.354 -2.804 1.00 97.69 84 SER A N 1
ATOM 657 C CA . SER A 1 84 ? -5.812 -4.385 -3.549 1.00 97.69 84 SER A CA 1
ATOM 658 C C . SER A 1 84 ? -6.223 -4.422 -5.019 1.00 97.69 84 SER A C 1
ATOM 660 O O . SER A 1 84 ? -5.362 -4.543 -5.889 1.00 97.69 84 SER A O 1
ATOM 662 N N . PHE A 1 85 ? -7.513 -4.233 -5.317 1.00 97.88 85 PHE A N 1
ATOM 663 C CA . PHE A 1 85 ? -7.974 -4.053 -6.695 1.00 97.88 85 PHE A CA 1
ATOM 664 C C . PHE A 1 85 ? -7.398 -2.789 -7.333 1.00 97.88 85 PHE A C 1
ATOM 666 O O . PHE A 1 85 ? -6.893 -2.856 -8.451 1.00 97.88 85 PHE A O 1
ATOM 673 N N . PHE A 1 86 ? -7.417 -1.653 -6.631 1.00 97.44 86 PHE A N 1
ATOM 674 C CA . PHE A 1 86 ? -6.844 -0.415 -7.162 1.00 97.44 86 PHE A CA 1
ATOM 675 C C . PHE A 1 86 ? -5.342 -0.534 -7.425 1.00 97.44 86 PHE A C 1
ATOM 677 O O . PHE A 1 86 ? -4.878 -0.080 -8.471 1.00 97.44 86 PHE A O 1
ATOM 684 N N . VAL A 1 87 ? -4.588 -1.183 -6.533 1.00 97.50 87 VAL A N 1
ATOM 685 C CA . VAL A 1 87 ? -3.160 -1.460 -6.747 1.00 97.50 87 VAL A CA 1
ATOM 686 C C . VAL A 1 87 ? -2.962 -2.342 -7.975 1.00 97.50 87 VAL A C 1
ATOM 688 O O . VAL A 1 87 ? -2.146 -1.998 -8.825 1.00 97.50 87 VAL A O 1
ATOM 691 N N . GLN A 1 88 ? -3.739 -3.418 -8.130 1.00 97.81 88 GLN A N 1
ATOM 692 C CA . GLN A 1 88 ? -3.653 -4.294 -9.302 1.00 97.81 88 GLN A CA 1
ATOM 693 C C . GLN A 1 88 ? -3.951 -3.549 -10.608 1.00 97.81 88 GLN A C 1
ATOM 695 O O . GLN A 1 88 ? -3.192 -3.676 -11.568 1.00 97.81 88 GLN A O 1
ATOM 700 N N . ILE A 1 89 ? -5.031 -2.766 -10.656 1.00 97.56 89 ILE A N 1
ATOM 701 C CA . ILE A 1 89 ? -5.416 -1.989 -11.844 1.00 97.56 89 ILE A CA 1
ATOM 702 C C . ILE A 1 89 ? -4.318 -0.981 -12.190 1.00 97.56 89 ILE A C 1
ATOM 704 O O . ILE A 1 89 ? -3.895 -0.894 -13.340 1.00 97.56 89 ILE A O 1
ATOM 708 N N . THR A 1 90 ? -3.818 -0.259 -11.186 1.00 97.06 90 THR A N 1
ATOM 709 C CA . THR A 1 90 ? -2.768 0.748 -11.372 1.00 97.06 90 THR A CA 1
ATOM 710 C C . THR A 1 90 ? -1.471 0.107 -11.855 1.00 97.06 90 THR A C 1
ATOM 712 O O . THR A 1 90 ? -0.870 0.595 -12.806 1.00 97.06 90 THR A O 1
ATOM 715 N N . ALA A 1 91 ? -1.057 -1.009 -11.249 1.00 96.88 91 ALA A N 1
ATOM 716 C CA . ALA A 1 91 ? 0.132 -1.747 -11.662 1.00 96.88 91 ALA A CA 1
ATOM 717 C C . ALA A 1 91 ? 0.007 -2.253 -13.107 1.00 96.88 91 ALA A C 1
ATOM 719 O O . ALA A 1 91 ? 0.889 -1.991 -13.917 1.00 96.88 91 ALA A O 1
ATOM 720 N N . SER A 1 92 ? -1.128 -2.862 -13.459 1.00 95.69 92 SER A N 1
ATOM 721 C CA . SER A 1 92 ? -1.384 -3.365 -14.820 1.00 95.69 92 SER A CA 1
ATOM 722 C C . SER A 1 92 ? -1.390 -2.235 -15.862 1.00 95.69 92 SER A C 1
ATOM 724 O O . SER A 1 92 ? -0.947 -2.424 -16.991 1.00 95.69 92 SER A O 1
ATOM 726 N N . GLY A 1 93 ? -1.871 -1.041 -15.495 1.00 96.00 93 GLY A N 1
ATOM 727 C CA . GLY A 1 93 ? -1.787 0.148 -16.346 1.00 96.00 93 GLY A CA 1
ATOM 728 C C . GLY A 1 93 ? -0.351 0.657 -16.507 1.00 96.00 93 GLY A C 1
ATOM 729 O O . GLY A 1 93 ? 0.076 0.972 -17.615 1.00 96.00 93 GLY A O 1
ATOM 730 N N . LEU A 1 94 ? 0.427 0.686 -15.421 1.00 95.31 94 LEU A N 1
ATOM 731 C CA . LEU A 1 94 ? 1.842 1.076 -15.439 1.00 95.31 94 LEU A CA 1
ATOM 732 C C . LEU A 1 94 ? 2.712 0.097 -16.247 1.00 95.31 94 LEU A C 1
ATOM 734 O O . LEU A 1 94 ? 3.670 0.520 -16.889 1.00 95.31 94 LEU A O 1
ATOM 738 N N . GLU A 1 95 ? 2.362 -1.189 -16.284 1.00 93.94 95 GLU A N 1
ATOM 739 C CA . GLU A 1 95 ? 3.009 -2.200 -17.134 1.00 93.94 95 GLU A CA 1
ATOM 740 C C . GLU A 1 95 ? 2.792 -1.986 -18.638 1.00 93.94 95 GLU A C 1
ATOM 742 O O . GLU A 1 95 ? 3.460 -2.623 -19.452 1.00 93.94 95 GLU A O 1
ATOM 747 N N . GLN A 1 96 ? 1.888 -1.100 -19.047 1.00 93.56 96 GLN A N 1
ATOM 748 C CA . GLN A 1 96 ? 1.704 -0.746 -20.459 1.00 93.56 96 GLN A CA 1
ATOM 749 C C . GLN A 1 96 ? 2.498 0.504 -20.848 1.00 93.56 96 GLN A C 1
ATOM 751 O O . GLN A 1 96 ? 2.649 0.803 -22.030 1.00 93.56 96 GLN A O 1
ATOM 756 N N . ILE A 1 97 ? 3.032 1.221 -19.860 1.00 93.00 97 ILE A N 1
ATOM 757 C CA . ILE A 1 97 ? 3.782 2.456 -20.054 1.00 93.00 97 ILE A CA 1
ATOM 758 C C . ILE A 1 97 ? 5.274 2.122 -20.183 1.00 93.00 97 ILE A C 1
ATOM 760 O O . ILE A 1 97 ? 5.803 1.224 -19.512 1.00 93.00 97 ILE A O 1
ATOM 764 N N . ASP A 1 98 ? 5.964 2.851 -21.060 1.00 90.69 98 ASP A N 1
ATOM 765 C CA . ASP A 1 98 ? 7.422 2.829 -21.110 1.00 90.69 98 ASP A CA 1
ATOM 766 C C . ASP A 1 98 ? 7.988 3.614 -19.918 1.00 90.69 98 ASP A C 1
ATOM 768 O O . ASP A 1 98 ? 7.906 4.840 -19.847 1.00 90.69 98 ASP A O 1
ATOM 772 N N . LEU A 1 99 ? 8.536 2.877 -18.951 1.00 88.38 99 LEU A N 1
ATOM 773 C CA . LEU A 1 99 ? 9.132 3.413 -17.724 1.00 88.38 99 LEU A CA 1
ATOM 774 C C . LEU A 1 99 ? 10.671 3.387 -17.776 1.00 88.38 99 LEU A C 1
ATOM 776 O O . LEU A 1 99 ? 11.323 3.565 -16.745 1.00 88.38 99 LEU A O 1
ATOM 780 N N . SER A 1 100 ? 11.265 3.173 -18.956 1.00 86.12 100 SER A N 1
ATOM 781 C CA . SER A 1 100 ? 12.722 3.117 -19.144 1.00 86.12 100 SER A CA 1
ATOM 782 C C . SER A 1 100 ? 13.425 4.394 -18.674 1.00 86.12 100 SER A C 1
ATOM 784 O O . SER A 1 100 ? 14.438 4.313 -17.981 1.00 86.12 100 SER A O 1
ATOM 786 N N . GLY A 1 101 ? 12.842 5.569 -18.935 1.00 87.06 101 GLY A N 1
ATOM 787 C CA . GLY A 1 101 ? 13.375 6.850 -18.464 1.00 87.06 101 GLY A CA 1
ATOM 788 C C . GLY A 1 101 ? 13.461 6.952 -16.936 1.00 87.06 101 GLY A C 1
ATOM 789 O O . GLY A 1 101 ? 14.436 7.484 -16.405 1.00 87.06 101 GLY A O 1
ATOM 790 N N . ILE A 1 102 ? 12.489 6.379 -16.215 1.00 86.12 102 ILE A N 1
ATOM 791 C CA . ILE A 1 102 ? 12.504 6.324 -14.745 1.00 86.12 102 ILE A CA 1
ATOM 792 C C . ILE A 1 102 ? 13.586 5.352 -14.272 1.00 86.12 102 ILE A C 1
ATOM 794 O O . ILE A 1 102 ? 14.356 5.699 -13.381 1.00 86.12 102 ILE A O 1
ATOM 798 N N . ALA A 1 103 ? 13.704 4.180 -14.904 1.00 87.31 103 ALA A N 1
ATOM 799 C CA . ALA A 1 103 ? 14.749 3.209 -14.582 1.00 87.31 103 ALA A CA 1
ATOM 800 C C . ALA A 1 103 ? 16.155 3.814 -14.734 1.00 87.31 103 ALA A C 1
ATOM 802 O O . ALA A 1 103 ? 17.001 3.666 -13.849 1.00 87.31 103 ALA A O 1
ATOM 803 N N . SER A 1 104 ? 16.389 4.550 -15.826 1.00 86.56 104 SER A N 1
ATOM 804 C CA . SER A 1 104 ? 17.644 5.260 -16.061 1.00 86.56 104 SER A CA 1
ATOM 805 C C . SER A 1 104 ? 17.881 6.345 -15.014 1.00 86.56 104 SER A C 1
ATOM 807 O O . SER A 1 104 ? 18.962 6.382 -14.431 1.00 86.56 104 SER A O 1
ATOM 809 N N . ALA A 1 105 ? 16.893 7.196 -14.722 1.00 87.12 105 ALA A N 1
ATOM 810 C CA . ALA A 1 105 ? 17.027 8.251 -13.717 1.00 87.12 105 ALA A CA 1
ATOM 811 C C . ALA A 1 105 ? 17.340 7.685 -12.321 1.00 87.12 105 ALA A C 1
ATOM 813 O O . ALA A 1 105 ? 18.249 8.168 -11.646 1.00 87.12 105 ALA A O 1
ATOM 814 N N . THR A 1 106 ? 16.654 6.615 -11.906 1.00 85.75 106 THR A N 1
ATOM 815 C CA . THR A 1 106 ? 16.944 5.931 -10.639 1.00 85.75 106 THR A CA 1
ATOM 816 C C . THR A 1 106 ? 18.350 5.333 -10.632 1.00 85.75 106 THR A C 1
ATOM 818 O O . THR A 1 106 ? 19.050 5.462 -9.628 1.00 85.75 106 THR A O 1
ATOM 821 N N . GLY A 1 107 ? 18.803 4.761 -11.751 1.00 87.88 107 GLY A N 1
ATOM 822 C CA . GLY A 1 107 ? 20.168 4.253 -11.907 1.00 87.88 107 GLY A CA 1
ATOM 823 C C . GLY A 1 107 ? 21.249 5.314 -11.710 1.00 87.88 107 GLY A C 1
ATOM 824 O O . GLY A 1 107 ? 22.247 5.040 -11.052 1.00 87.88 107 GLY A O 1
ATOM 825 N N . HIS A 1 108 ? 21.032 6.542 -12.189 1.00 87.94 108 HIS A N 1
ATOM 826 C CA . HIS A 1 108 ? 21.990 7.638 -11.999 1.00 87.94 108 HIS A CA 1
ATOM 827 C C . HIS A 1 108 ? 22.096 8.082 -10.534 1.00 87.94 108 HIS A C 1
ATOM 829 O O . HIS A 1 108 ? 23.176 8.447 -10.083 1.00 87.94 108 HIS A O 1
ATOM 835 N N . VAL A 1 109 ? 20.986 8.052 -9.790 1.00 88.38 109 VAL A N 1
ATOM 836 C CA . VAL A 1 109 ? 20.951 8.488 -8.384 1.00 88.38 109 VAL A CA 1
ATOM 837 C C . VAL A 1 109 ? 21.448 7.396 -7.438 1.00 88.38 109 VAL A C 1
ATOM 839 O O . VAL A 1 109 ? 22.146 7.681 -6.470 1.00 88.38 109 VAL A O 1
ATOM 842 N N . THR A 1 110 ? 21.069 6.146 -7.696 1.00 85.69 110 THR A N 1
ATOM 843 C CA . THR A 1 110 ? 21.296 5.026 -6.767 1.00 85.69 110 THR A CA 1
ATOM 844 C C . THR A 1 110 ? 22.481 4.142 -7.152 1.00 85.69 110 THR A C 1
ATOM 846 O O . THR A 1 110 ? 22.894 3.302 -6.358 1.00 85.69 110 THR A O 1
ATOM 849 N N . GLY A 1 111 ? 23.018 4.290 -8.367 1.00 86.94 111 GLY A N 1
ATOM 850 C CA . GLY A 1 111 ? 24.023 3.386 -8.931 1.00 86.94 111 GLY A CA 1
ATOM 851 C C . GLY A 1 111 ? 23.475 2.006 -9.317 1.00 86.94 111 GLY A C 1
ATOM 852 O O . GLY A 1 111 ? 24.237 1.158 -9.772 1.00 86.94 111 GLY A O 1
ATOM 853 N N . MET A 1 112 ? 22.169 1.766 -9.149 1.00 85.81 112 MET A N 1
ATOM 854 C CA . MET A 1 112 ? 21.506 0.496 -9.438 1.00 85.81 112 MET A CA 1
ATOM 855 C C . MET A 1 112 ? 20.342 0.726 -10.395 1.00 85.81 112 MET A C 1
ATOM 857 O O . MET A 1 112 ? 19.491 1.574 -10.148 1.00 85.81 112 MET A O 1
ATOM 861 N N . THR A 1 113 ? 20.269 -0.036 -11.483 1.00 85.56 113 THR A N 1
ATOM 862 C CA . THR A 1 113 ? 19.128 -0.010 -12.404 1.00 85.56 113 THR A CA 1
ATOM 863 C C . THR A 1 113 ? 18.024 -0.924 -11.866 1.00 85.56 113 THR A C 1
ATOM 865 O O . THR A 1 113 ? 18.167 -2.147 -11.917 1.00 85.56 113 THR A O 1
ATOM 868 N N . PRO A 1 114 ? 16.927 -0.371 -11.308 1.00 86.38 114 PRO A N 1
ATOM 869 C CA . PRO A 1 114 ? 15.857 -1.195 -10.767 1.00 86.38 114 PRO A CA 1
ATOM 870 C C . PRO A 1 114 ? 15.144 -1.950 -11.890 1.00 86.38 114 PRO A C 1
ATOM 872 O O . PRO A 1 114 ? 14.931 -1.421 -12.983 1.00 86.38 114 PRO A O 1
ATOM 875 N N . ASN A 1 115 ? 14.731 -3.185 -11.603 1.00 89.88 115 ASN A N 1
ATOM 876 C CA . ASN A 1 115 ? 13.893 -3.952 -12.518 1.00 89.88 115 ASN A CA 1
ATOM 877 C C . ASN A 1 115 ? 12.534 -3.248 -12.696 1.00 89.88 115 ASN A C 1
ATOM 879 O O . ASN A 1 115 ? 12.005 -2.624 -11.773 1.00 89.88 115 ASN A O 1
ATOM 883 N N . ARG A 1 116 ? 11.932 -3.401 -13.876 1.00 90.00 116 ARG A N 1
ATOM 884 C CA . ARG A 1 116 ? 10.605 -2.888 -14.219 1.00 90.00 116 ARG A CA 1
ATOM 885 C C . ARG A 1 116 ? 9.551 -3.255 -13.177 1.00 90.00 116 ARG A C 1
ATOM 887 O O . ARG A 1 116 ? 8.800 -2.381 -12.754 1.00 90.00 116 ARG A O 1
ATOM 894 N N . VAL A 1 117 ? 9.535 -4.512 -12.731 1.00 91.56 117 VAL A N 1
ATOM 895 C CA . VAL A 1 117 ? 8.585 -5.003 -11.716 1.00 91.56 117 VAL A CA 1
ATOM 896 C C . VAL A 1 117 ? 8.687 -4.180 -10.429 1.00 91.56 117 VAL A C 1
ATOM 898 O O . VAL A 1 117 ? 7.665 -3.779 -9.880 1.00 91.56 117 VAL A O 1
ATOM 901 N N . THR A 1 118 ? 9.910 -3.854 -10.000 1.00 92.38 118 THR A N 1
ATOM 902 C CA . THR A 1 118 ? 10.182 -3.025 -8.818 1.00 92.38 118 THR A CA 1
ATOM 903 C C . THR A 1 118 ? 9.714 -1.582 -9.004 1.00 92.38 118 THR A C 1
ATOM 905 O O . THR A 1 118 ? 9.211 -0.963 -8.073 1.00 92.38 118 THR A O 1
ATOM 908 N N . ILE A 1 119 ? 9.862 -1.007 -10.197 1.00 93.50 119 ILE A N 1
ATOM 909 C CA . ILE A 1 119 ? 9.371 0.353 -10.464 1.00 93.50 119 ILE A CA 1
ATOM 910 C C . ILE A 1 119 ? 7.841 0.373 -10.403 1.00 93.50 119 ILE A C 1
ATOM 912 O O . ILE A 1 119 ? 7.257 1.208 -9.714 1.00 93.50 119 ILE A O 1
ATOM 916 N N . VAL A 1 120 ? 7.193 -0.573 -11.086 1.00 95.50 120 VAL A N 1
ATOM 917 C CA . VAL A 1 120 ? 5.731 -0.693 -11.140 1.00 95.50 120 VAL A CA 1
ATOM 918 C C . VAL A 1 120 ? 5.145 -0.927 -9.746 1.00 95.50 120 VAL A C 1
ATOM 920 O O . VAL A 1 120 ? 4.190 -0.248 -9.361 1.00 95.50 120 VAL A O 1
ATOM 923 N N . SER A 1 121 ? 5.729 -1.838 -8.960 1.00 95.06 121 SER A N 1
ATOM 924 C CA . SER A 1 121 ? 5.274 -2.127 -7.597 1.00 95.06 121 SER A CA 1
ATOM 925 C C . SER A 1 121 ? 5.329 -0.871 -6.725 1.00 95.06 121 SER A C 1
ATOM 927 O O . SER A 1 121 ? 4.324 -0.484 -6.127 1.00 95.06 121 SER A O 1
ATOM 929 N N . ASN A 1 122 ? 6.458 -0.164 -6.720 1.00 94.81 122 ASN A N 1
ATOM 930 C CA . ASN A 1 122 ? 6.627 1.039 -5.912 1.00 94.81 122 ASN A CA 1
ATOM 931 C C . ASN A 1 122 ? 5.697 2.177 -6.353 1.00 94.81 122 ASN A C 1
ATOM 933 O O . ASN A 1 122 ? 5.039 2.788 -5.511 1.00 94.81 122 ASN A O 1
ATOM 937 N N . LEU A 1 123 ? 5.585 2.441 -7.658 1.00 95.19 123 LEU A N 1
ATOM 938 C CA . LEU A 1 123 ? 4.706 3.493 -8.175 1.00 95.19 123 LEU A CA 1
ATOM 939 C C . LEU A 1 123 ? 3.227 3.198 -7.907 1.00 95.19 123 LEU A C 1
ATOM 941 O O . LEU A 1 123 ? 2.503 4.086 -7.462 1.00 95.19 123 LEU A O 1
ATOM 945 N N . SER A 1 124 ? 2.777 1.957 -8.113 1.00 95.69 124 SER A N 1
ATOM 946 C CA . SER A 1 124 ? 1.385 1.576 -7.838 1.00 95.69 124 SER A CA 1
ATOM 947 C C . SER A 1 124 ? 1.013 1.802 -6.368 1.00 95.69 124 SER A C 1
ATOM 949 O O . SER A 1 124 ? -0.040 2.372 -6.074 1.00 95.69 124 SER A O 1
ATOM 951 N N . LYS A 1 125 ? 1.912 1.465 -5.433 1.00 94.06 125 LYS A N 1
ATOM 952 C CA . LYS A 1 125 ? 1.734 1.764 -4.008 1.00 94.06 125 LYS A CA 1
ATOM 953 C C . LYS A 1 125 ? 1.713 3.260 -3.733 1.00 94.06 125 LYS A C 1
ATOM 955 O O . LYS A 1 125 ? 0.844 3.706 -2.988 1.00 94.06 125 LYS A O 1
ATOM 960 N N . LEU A 1 126 ? 2.629 4.034 -4.309 1.00 94.00 126 LEU A N 1
ATOM 961 C CA . LEU A 1 126 ? 2.691 5.481 -4.084 1.00 94.00 126 LEU A CA 1
ATOM 962 C C . LEU A 1 126 ? 1.430 6.206 -4.566 1.00 94.00 126 LEU A C 1
ATOM 964 O O . LEU A 1 126 ? 1.016 7.175 -3.939 1.00 94.00 126 LEU A O 1
ATOM 968 N N . LEU A 1 127 ? 0.796 5.722 -5.635 1.00 94.38 127 LEU A N 1
ATOM 969 C CA . LEU A 1 127 ? -0.437 6.306 -6.164 1.00 94.38 127 LEU A CA 1
ATOM 970 C C . LEU A 1 127 ? -1.673 5.939 -5.330 1.00 94.38 127 LEU A C 1
ATOM 972 O O . LEU A 1 127 ? -2.537 6.784 -5.105 1.00 94.38 127 LEU A O 1
ATOM 976 N N . VAL A 1 128 ? -1.765 4.694 -4.854 1.00 94.12 128 VAL A N 1
ATOM 977 C CA . VAL A 1 128 ? -2.974 4.202 -4.169 1.00 94.12 128 VAL A CA 1
ATOM 978 C C . VAL A 1 128 ? -2.934 4.440 -2.656 1.00 94.12 128 VAL A C 1
ATOM 980 O O . VAL A 1 128 ? -3.944 4.799 -2.052 1.00 94.12 128 VAL A O 1
ATOM 983 N N . THR A 1 129 ? -1.777 4.265 -2.018 1.00 91.12 129 THR A N 1
ATOM 984 C CA . THR A 1 129 ? -1.683 4.197 -0.549 1.00 91.12 129 THR A CA 1
ATOM 985 C C . THR A 1 129 ? -2.020 5.504 0.179 1.00 91.12 129 THR A C 1
ATOM 987 O O . THR A 1 129 ? -2.684 5.438 1.211 1.00 91.12 129 THR A O 1
ATOM 990 N N . PRO A 1 130 ? -1.665 6.707 -0.317 1.00 88.94 130 PRO A N 1
ATOM 991 C CA . PRO A 1 130 ? -2.084 7.951 0.335 1.00 88.94 130 PRO A CA 1
ATOM 992 C C . PRO A 1 130 ? -3.611 8.080 0.438 1.00 88.94 130 PRO A C 1
ATOM 994 O O . PRO A 1 130 ? -4.139 8.510 1.465 1.00 88.94 130 PRO A O 1
ATOM 997 N N . ILE A 1 131 ? -4.327 7.640 -0.602 1.00 89.31 131 ILE A N 1
ATOM 998 C CA . ILE A 1 131 ? -5.792 7.664 -0.653 1.00 89.31 131 ILE A CA 1
ATOM 999 C C . ILE A 1 131 ? -6.368 6.679 0.370 1.00 89.31 131 ILE A C 1
ATOM 1001 O O . ILE A 1 131 ? -7.288 7.018 1.117 1.00 89.31 131 ILE A O 1
ATOM 1005 N N . THR A 1 132 ? -5.811 5.468 0.455 1.00 89.62 132 THR A N 1
ATOM 1006 C CA . THR A 1 132 ? -6.294 4.441 1.389 1.00 89.62 132 THR A CA 1
ATOM 1007 C C . THR A 1 132 ? -5.963 4.780 2.840 1.00 89.62 132 THR A C 1
ATOM 1009 O O . THR A 1 132 ? -6.798 4.558 3.716 1.00 89.62 132 THR A O 1
ATOM 1012 N N . MET A 1 133 ? -4.803 5.386 3.111 1.00 84.19 133 MET A N 1
ATOM 1013 C CA . MET A 1 133 ? -4.455 5.900 4.437 1.00 84.19 133 MET A CA 1
ATOM 1014 C C . MET A 1 133 ? -5.426 6.992 4.880 1.00 84.19 133 MET A C 1
ATOM 1016 O O . MET A 1 133 ? -5.896 6.959 6.017 1.00 84.19 133 MET A O 1
ATOM 1020 N N . TYR A 1 134 ? -5.774 7.920 3.984 1.00 84.50 134 TYR A N 1
ATOM 1021 C CA . TYR A 1 134 ? -6.762 8.954 4.280 1.00 84.50 134 TYR A CA 1
ATOM 1022 C C . T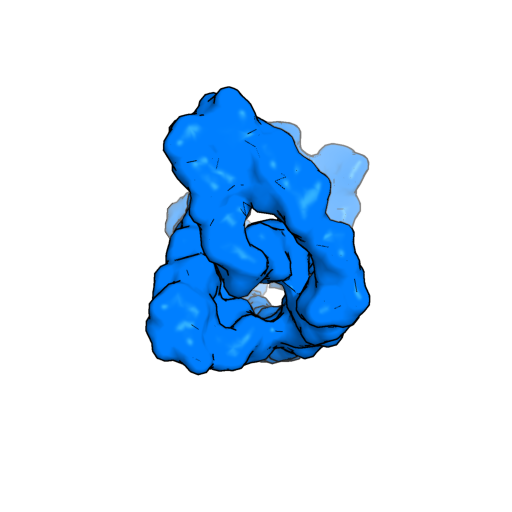YR A 1 134 ? -8.146 8.352 4.564 1.00 84.50 134 TYR A C 1
ATOM 1024 O O . TYR A 1 134 ? -8.774 8.691 5.567 1.00 84.50 134 TYR A O 1
ATOM 1032 N N . ALA A 1 135 ? -8.594 7.388 3.755 1.00 87.31 135 ALA A N 1
ATOM 1033 C CA . ALA A 1 135 ? -9.848 6.674 3.998 1.00 87.31 135 ALA A CA 1
ATOM 1034 C C . ALA A 1 135 ? -9.842 5.923 5.344 1.00 87.31 135 ALA A C 1
ATOM 1036 O O . ALA A 1 135 ? -10.814 5.993 6.096 1.00 87.31 135 ALA A O 1
ATOM 1037 N N . ASN A 1 136 ? -8.740 5.248 5.687 1.00 83.56 136 ASN A N 1
ATOM 1038 C CA . ASN A 1 136 ? -8.586 4.565 6.972 1.00 83.56 136 ASN A CA 1
ATOM 1039 C C . ASN A 1 136 ? -8.593 5.554 8.148 1.00 83.56 136 ASN A C 1
ATOM 1041 O O . ASN A 1 136 ? -9.221 5.281 9.168 1.00 83.56 136 ASN A O 1
ATOM 1045 N N . PHE A 1 137 ? -7.966 6.725 8.004 1.00 79.31 137 PHE A N 1
ATOM 1046 C CA . PHE A 1 137 ? -8.032 7.792 9.005 1.00 79.31 137 PHE A CA 1
ATOM 1047 C C . PHE A 1 137 ? -9.474 8.258 9.251 1.00 79.31 137 PHE A C 1
ATOM 1049 O O . PHE A 1 137 ? -9.913 8.307 10.402 1.00 79.31 137 PHE A O 1
ATOM 1056 N N . LEU A 1 138 ? -10.237 8.530 8.185 1.00 81.56 138 LEU A N 1
ATOM 1057 C CA . LEU A 1 138 ? -11.649 8.913 8.299 1.00 81.56 138 LEU A CA 1
ATOM 1058 C C . LEU A 1 138 ? -12.484 7.812 8.968 1.00 81.56 138 LEU A C 1
ATOM 1060 O O . LEU A 1 138 ? -13.313 8.103 9.830 1.00 81.56 138 LEU A O 1
ATOM 1064 N N . ALA A 1 139 ? -12.241 6.547 8.615 1.00 81.88 139 ALA A N 1
ATOM 1065 C CA . ALA A 1 139 ? -12.943 5.410 9.196 1.00 81.88 139 ALA A CA 1
ATOM 1066 C C . ALA A 1 139 ? -12.638 5.231 10.686 1.00 81.88 139 ALA A C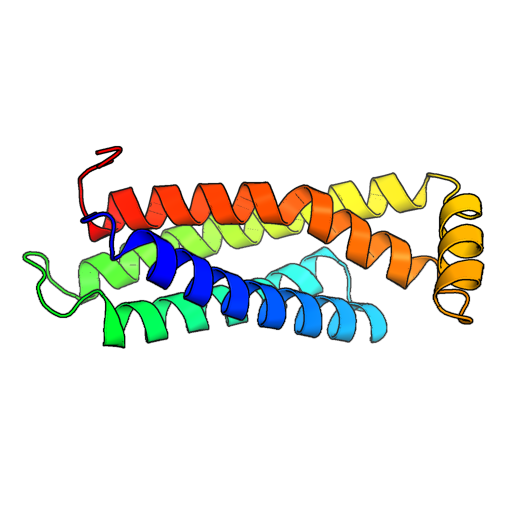 1
ATOM 1068 O O . ALA A 1 139 ? -13.561 5.026 11.469 1.00 81.88 139 ALA A O 1
ATOM 1069 N N . VAL A 1 140 ? -11.375 5.361 11.106 1.00 75.69 140 VAL A N 1
ATOM 1070 C CA . VAL A 1 140 ? -11.007 5.337 12.531 1.00 75.69 140 VAL A CA 1
ATOM 1071 C C . VAL A 1 140 ? -11.685 6.488 13.277 1.00 75.69 140 VAL A C 1
ATOM 1073 O O . VAL A 1 140 ? -12.299 6.251 14.316 1.00 75.69 140 VAL A O 1
ATOM 1076 N N . GLY A 1 141 ? -11.653 7.709 12.733 1.00 71.81 141 GLY A N 1
ATOM 1077 C CA . GLY A 1 141 ? -12.333 8.862 13.334 1.00 71.81 141 GLY A CA 1
ATOM 1078 C C . GLY A 1 141 ? -13.842 8.645 13.497 1.00 71.81 141 GLY A C 1
ATOM 1079 O O . GLY A 1 141 ? -14.415 8.952 14.543 1.00 71.81 141 GLY A O 1
ATOM 1080 N N . TYR A 1 142 ? -14.488 8.040 12.500 1.00 77.00 142 TYR A N 1
ATOM 1081 C CA . TYR A 1 142 ? -15.918 7.744 12.543 1.00 77.00 142 TYR A CA 1
ATOM 1082 C C . TYR A 1 142 ? -16.270 6.593 13.500 1.00 77.00 142 TYR A C 1
ATOM 1084 O O . TYR A 1 142 ? -17.148 6.744 14.351 1.00 77.00 142 TYR A O 1
ATOM 1092 N N . ILE A 1 143 ? -15.589 5.448 13.375 1.00 73.56 143 ILE A N 1
ATOM 1093 C CA . ILE A 1 143 ? -15.892 4.212 14.114 1.00 73.56 143 ILE A CA 1
ATOM 1094 C C . ILE A 1 143 ? -15.547 4.359 15.596 1.00 73.56 143 ILE A C 1
ATOM 1096 O O . ILE A 1 143 ? -16.283 3.854 16.444 1.00 73.56 143 ILE A O 1
ATOM 1100 N N . VAL A 1 144 ? -14.438 5.032 15.905 1.00 64.56 144 VAL A N 1
ATOM 1101 C CA . VAL A 1 144 ? -13.901 5.093 17.264 1.00 64.56 144 VAL A CA 1
ATOM 1102 C C . VAL A 1 144 ? -14.313 6.374 17.983 1.00 64.56 144 VAL A C 1
ATOM 1104 O O . VAL A 1 144 ? -14.798 6.311 19.111 1.00 64.56 144 VAL A O 1
ATOM 1107 N N . GLU A 1 145 ? -14.150 7.543 17.357 1.00 61.75 145 GLU A N 1
ATOM 1108 C CA . GLU A 1 145 ? -14.401 8.816 18.047 1.00 61.75 145 GLU A CA 1
ATOM 1109 C C . GLU A 1 145 ? -15.851 9.313 17.906 1.00 61.75 145 GLU A C 1
ATOM 1111 O O . GLU A 1 145 ? -16.244 10.226 18.635 1.00 61.75 145 GLU A O 1
ATOM 1116 N N . ARG A 1 146 ? -16.665 8.741 16.995 1.00 61.75 146 ARG A N 1
ATOM 1117 C CA . ARG A 1 146 ? -18.026 9.217 16.636 1.00 61.75 146 ARG A CA 1
ATOM 1118 C C . ARG A 1 146 ? -18.105 10.738 16.373 1.00 61.75 146 ARG A C 1
ATOM 1120 O O . ARG A 1 146 ? -19.185 11.328 16.410 1.00 61.75 146 ARG A O 1
ATOM 1127 N N . ARG A 1 147 ? -16.972 11.394 16.111 1.00 51.44 147 ARG A N 1
ATOM 1128 C CA . ARG A 1 147 ? -16.852 12.825 15.819 1.00 51.44 147 ARG A CA 1
ATOM 1129 C C . ARG A 1 147 ? -15.798 13.013 14.737 1.00 51.44 147 ARG A C 1
ATOM 1131 O O . ARG A 1 147 ? -14.637 12.675 14.939 1.00 51.44 147 ARG A O 1
ATOM 1138 N N . PHE A 1 148 ? -16.184 13.640 13.629 1.00 45.34 148 PHE A N 1
ATOM 1139 C CA . PHE A 1 148 ? -15.238 14.272 12.708 1.00 45.34 148 PHE A CA 1
ATOM 1140 C C . PHE A 1 148 ? -14.702 15.546 13.373 1.00 45.34 148 PHE A C 1
ATOM 1142 O O . PHE A 1 148 ? -15.173 16.646 13.109 1.00 45.34 148 PHE A O 1
ATOM 1149 N N . SER A 1 149 ? -13.777 15.413 14.321 1.00 37.69 149 SER A N 1
ATOM 1150 C CA . SER A 1 149 ? -13.165 16.579 14.966 1.00 37.69 149 SER A CA 1
ATOM 1151 C C . SER A 1 149 ? -12.056 17.114 14.064 1.00 37.69 149 SER A C 1
ATOM 1153 O O . SER A 1 149 ? -10.885 16.815 14.280 1.00 37.69 149 SER A O 1
ATOM 1155 N N . PHE A 1 150 ? -12.445 17.895 13.055 1.00 37.00 150 PHE A N 1
ATOM 1156 C CA . PHE A 1 150 ? -11.577 18.843 12.345 1.00 37.00 150 PHE A CA 1
ATOM 1157 C C . PHE A 1 150 ? -11.395 20.135 13.160 1.00 37.00 150 PHE A C 1
ATOM 1159 O O . PHE A 1 150 ? -11.493 21.219 12.612 1.00 37.00 150 PHE A O 1
ATOM 1166 N N . TYR A 1 151 ? -11.184 20.026 14.472 1.00 32.34 151 TYR A N 1
ATOM 1167 C CA . TYR A 1 151 ? -10.827 21.125 15.374 1.00 32.34 151 TYR A CA 1
ATOM 1168 C C . TYR A 1 151 ? -10.097 20.538 16.581 1.00 32.34 151 TYR A C 1
ATOM 1170 O O . TYR A 1 151 ? -10.519 19.436 17.027 1.00 32.34 151 TYR A O 1
#

Sequence (151 aa):
MSLLKLPAFTLLSGIGWCIDFVIFNYLVALDHTYFASNLVSAAVAVSFVLITARHWIFRNHVESLHGVVVKYVLWNVVSVTAASFFVQITASGLEQIDLSGIASATGHVTGMTPNRVTIVSNLSKLLVTPITMYANFLAVGYIVERRFSFY

Radius of gyration: 17.48 Å; chains: 1; bounding box: 43×35×49 Å